Protein AF-A0A8S0GU22-F1 (afdb_monomer_lite)

Sequence (116 aa):
MGAVASEPFSLVVSDVNMPGMDGHQLLGLLRARQPQLPVLLMTAHGAVERAVEAMRQGAADYLVKPFEPRALLDLVARHALGSLGVGEDEGLWPSNQPALSCWSWRRGWPAAIPRC

Foldseek 3Di:
DDDPDDDDAQEAEEEQDDPPDGLLNVLLVCCVVPVLHAYEYEYQDDDVVVQVVSVVSPHPHYYYPPDDPVVVVVSCCPRRVPDDPPDDDDDDPPPDDPPPPDPDDDDDDDDDDDDD

Structure (mmCIF, N/CA/C/O backbone):
data_AF-A0A8S0GU22-F1
#
_entry.id   AF-A0A8S0GU22-F1
#
loop_
_atom_site.group_PDB
_atom_site.id
_atom_site.type_symbol
_atom_site.label_atom_id
_atom_site.label_alt_id
_atom_site.label_comp_id
_atom_site.label_asym_id
_atom_site.label_entity_id
_atom_site.label_seq_id
_atom_site.pdbx_PDB_ins_code
_atom_site.Cartn_x
_atom_site.Cartn_y
_atom_site.Cartn_z
_atom_site.occupancy
_atom_site.B_iso_or_equiv
_atom_site.auth_seq_id
_atom_site.auth_comp_id
_atom_site.auth_asym_id
_atom_site.auth_atom_id
_atom_site.pdbx_PDB_model_num
ATOM 1 N N . MET A 1 1 ? 8.725 8.703 13.580 1.00 39.19 1 MET A N 1
ATOM 2 C CA . MET A 1 1 ? 7.379 8.119 13.791 1.00 39.19 1 MET A CA 1
ATOM 3 C C . MET A 1 1 ? 6.385 9.235 14.103 1.00 39.19 1 MET A C 1
ATOM 5 O O . MET A 1 1 ? 6.143 9.502 15.270 1.00 39.19 1 MET A O 1
ATOM 9 N N . GLY A 1 2 ? 5.839 9.929 13.103 1.00 48.09 2 GLY A N 1
ATOM 10 C CA . GLY A 1 2 ? 4.910 11.033 13.371 1.00 48.09 2 GLY A CA 1
ATOM 11 C C . GLY A 1 2 ? 4.126 11.427 12.128 1.00 48.09 2 GLY A C 1
ATOM 12 O O . GLY A 1 2 ? 4.686 12.075 11.258 1.00 48.09 2 GLY A O 1
ATOM 13 N N . ALA A 1 3 ? 2.876 10.965 12.053 1.00 51.62 3 ALA A N 1
ATOM 14 C CA . ALA A 1 3 ? 1.800 11.466 11.182 1.00 51.62 3 ALA A CA 1
ATOM 15 C C . ALA A 1 3 ? 0.481 10.706 11.444 1.00 51.62 3 ALA A C 1
ATOM 17 O O . ALA A 1 3 ? -0.595 11.250 11.240 1.00 51.62 3 ALA A O 1
ATOM 18 N N . VAL A 1 4 ? 0.544 9.463 11.946 1.00 51.78 4 VAL A N 1
ATOM 19 C CA . VAL A 1 4 ? -0.641 8.626 12.231 1.00 51.78 4 VAL A CA 1
ATOM 20 C C . VAL A 1 4 ? -1.171 8.883 13.648 1.00 51.78 4 VAL A C 1
ATOM 22 O O . VAL A 1 4 ? -1.130 7.987 14.488 1.00 51.78 4 VAL A O 1
ATOM 25 N N . ALA A 1 5 ? -1.561 10.117 13.981 1.00 53.12 5 ALA A N 1
ATOM 26 C CA . ALA A 1 5 ? -1.982 10.423 15.358 1.00 53.12 5 ALA A CA 1
ATOM 27 C C . ALA A 1 5 ? -3.227 11.307 15.523 1.00 53.12 5 ALA A C 1
ATOM 29 O O . ALA A 1 5 ? -3.657 11.466 16.662 1.00 53.12 5 ALA A O 1
ATOM 30 N N . SER A 1 6 ? -3.839 11.836 14.457 1.00 52.22 6 SER A N 1
ATOM 31 C CA . SER A 1 6 ? -4.894 12.851 14.651 1.00 52.22 6 SER A CA 1
ATOM 32 C C . SER A 1 6 ? -6.168 12.670 13.830 1.00 52.22 6 SER A C 1
ATOM 34 O O . SER A 1 6 ? -7.167 13.290 14.176 1.00 52.22 6 SER A O 1
ATOM 36 N N . GLU A 1 7 ? -6.179 11.830 12.793 1.00 57.03 7 GLU A N 1
ATOM 37 C CA . GLU A 1 7 ? -7.371 11.614 11.964 1.00 57.03 7 GLU A CA 1
ATOM 38 C C . GLU A 1 7 ? -7.575 10.123 11.665 1.00 57.03 7 GLU A C 1
ATOM 40 O O . GLU A 1 7 ? -6.592 9.388 11.525 1.00 57.03 7 GLU A O 1
ATOM 45 N N . PRO A 1 8 ? -8.832 9.643 11.606 1.00 66.38 8 PRO A N 1
ATOM 46 C CA . PRO A 1 8 ? -9.117 8.279 11.191 1.00 66.38 8 PRO A CA 1
ATOM 47 C C . PRO A 1 8 ? -8.734 8.117 9.717 1.00 66.38 8 PRO A C 1
ATOM 49 O O . PRO A 1 8 ? -9.305 8.756 8.837 1.00 66.38 8 PRO A O 1
ATOM 52 N N . PHE A 1 9 ? -7.753 7.262 9.445 1.00 76.62 9 PHE A N 1
ATOM 53 C CA . PHE A 1 9 ? -7.368 6.925 8.079 1.00 76.62 9 PHE A CA 1
ATOM 54 C C . PHE A 1 9 ? -8.305 5.844 7.538 1.00 76.62 9 PHE A C 1
ATOM 56 O O . PHE A 1 9 ? -8.585 4.868 8.229 1.00 76.62 9 PHE A O 1
ATOM 63 N N . SER A 1 10 ? -8.763 5.995 6.296 1.00 83.25 10 SER A N 1
ATOM 64 C CA . SER A 1 10 ? -9.585 4.977 5.622 1.00 83.25 10 SER A CA 1
ATOM 65 C C . SER A 1 10 ? -8.746 3.944 4.871 1.00 83.25 10 SER A C 1
ATOM 67 O O . SER A 1 10 ? -9.207 2.833 4.646 1.00 83.25 10 SER A O 1
ATOM 69 N N . LEU A 1 11 ? -7.521 4.299 4.472 1.00 87.31 11 LEU A N 1
ATOM 70 C CA . LEU A 1 11 ? -6.606 3.442 3.721 1.00 87.31 11 LEU A CA 1
ATOM 71 C C . LEU A 1 11 ? -5.172 3.939 3.895 1.00 87.31 11 LEU A C 1
ATOM 73 O O . LEU A 1 11 ? -4.918 5.143 3.851 1.00 87.31 11 LEU A O 1
ATOM 77 N N . VAL A 1 12 ? -4.229 3.011 4.039 1.00 88.81 12 VAL A N 1
ATOM 78 C CA . VAL A 1 12 ? -2.795 3.308 3.981 1.00 88.81 12 VAL A CA 1
ATOM 79 C C . VAL A 1 12 ? -2.230 2.758 2.688 1.00 88.81 12 VAL A C 1
ATOM 81 O O . VAL A 1 12 ? -2.400 1.583 2.387 1.00 88.81 12 VAL A O 1
ATOM 84 N N . VAL A 1 13 ? -1.516 3.600 1.950 1.00 90.06 13 VAL A N 1
ATOM 85 C CA . VAL A 1 13 ? -0.780 3.200 0.753 1.00 90.06 13 VAL A CA 1
ATOM 86 C C . VAL A 1 13 ? 0.706 3.403 1.027 1.00 90.06 13 VAL A C 1
ATOM 88 O O . VAL A 1 13 ? 1.114 4.509 1.382 1.00 90.06 13 VAL A O 1
ATOM 91 N N . SER A 1 14 ? 1.518 2.352 0.912 1.00 90.19 14 SER A N 1
ATOM 92 C CA . SER A 1 14 ? 2.940 2.402 1.280 1.00 90.19 14 SER A CA 1
ATOM 93 C C . SER A 1 14 ? 3.821 1.659 0.284 1.00 90.19 14 SER A C 1
ATOM 95 O O . SER A 1 14 ? 3.436 0.610 -0.228 1.00 90.19 14 SER A O 1
ATOM 97 N N . ASP A 1 15 ? 5.010 2.203 0.010 1.00 89.62 15 ASP A N 1
ATOM 98 C CA . ASP A 1 15 ? 6.027 1.486 -0.755 1.00 89.62 15 ASP A CA 1
ATOM 99 C C . ASP A 1 15 ? 6.668 0.382 0.103 1.00 89.62 15 ASP A C 1
ATOM 101 O O . ASP A 1 15 ? 6.909 0.569 1.293 1.00 89.62 15 ASP A O 1
ATOM 105 N N . VAL A 1 16 ? 6.959 -0.768 -0.495 1.00 86.38 16 VAL A N 1
ATOM 106 C CA . VAL A 1 16 ? 7.728 -1.846 0.136 1.00 86.38 16 VAL A CA 1
ATOM 107 C C . VAL A 1 16 ? 9.184 -1.412 0.300 1.00 86.38 16 VAL A C 1
ATOM 109 O O . VAL A 1 16 ? 9.771 -1.556 1.371 1.00 86.38 16 VAL A O 1
ATOM 112 N N . ASN A 1 17 ? 9.759 -0.807 -0.737 1.00 82.19 17 ASN A N 1
ATOM 113 C CA . ASN A 1 17 ? 11.154 -0.397 -0.758 1.00 82.19 17 ASN A CA 1
ATOM 114 C C . ASN A 1 17 ? 11.294 1.031 -0.218 1.00 82.19 17 ASN A C 1
ATOM 116 O O . ASN A 1 17 ? 11.482 1.988 -0.969 1.00 82.19 17 ASN A O 1
ATOM 120 N N . MET A 1 18 ? 11.225 1.172 1.106 1.00 83.19 18 MET A N 1
ATOM 121 C CA . MET A 1 18 ? 11.478 2.431 1.809 1.00 83.19 18 MET A CA 1
ATOM 122 C C . MET A 1 18 ? 12.829 2.395 2.549 1.00 83.19 18 MET A C 1
ATOM 124 O O . MET A 1 18 ? 13.160 1.394 3.188 1.00 83.19 18 MET A O 1
ATOM 128 N N . PRO A 1 19 ? 13.626 3.481 2.517 1.00 73.06 19 PRO A N 1
ATOM 129 C CA . PRO A 1 19 ? 14.824 3.577 3.341 1.00 73.06 19 PRO A CA 1
ATOM 130 C C . PRO A 1 19 ? 14.445 3.647 4.828 1.00 73.06 19 PRO A C 1
ATOM 132 O O . PRO A 1 19 ? 13.635 4.473 5.246 1.00 73.06 19 PRO A O 1
ATOM 135 N N . GLY A 1 20 ? 15.056 2.784 5.640 1.00 82.38 20 GLY A N 1
ATOM 136 C CA . GLY A 1 20 ? 14.870 2.737 7.093 1.00 82.38 20 GLY A CA 1
ATOM 137 C C . GLY A 1 20 ? 13.882 1.669 7.567 1.00 82.38 20 GLY A C 1
ATOM 138 O O . GLY A 1 20 ? 14.282 0.791 8.325 1.00 82.38 20 GLY A O 1
ATOM 139 N N . MET A 1 21 ? 12.618 1.724 7.139 1.00 78.88 21 MET A N 1
ATOM 140 C CA . MET A 1 21 ? 11.578 0.760 7.534 1.00 78.88 21 MET A CA 1
ATOM 141 C C . MET A 1 21 ? 10.912 0.167 6.296 1.00 78.88 21 MET A C 1
ATOM 143 O O . MET A 1 21 ? 10.391 0.916 5.486 1.00 78.88 21 MET A O 1
ATOM 147 N N . ASP A 1 22 ? 10.896 -1.161 6.181 1.00 85.38 22 ASP A N 1
ATOM 148 C CA . ASP A 1 22 ? 10.221 -1.881 5.091 1.00 85.38 22 ASP A CA 1
ATOM 149 C C . ASP A 1 22 ? 8.689 -1.732 5.207 1.00 85.38 22 ASP A C 1
ATOM 151 O O . ASP A 1 22 ? 8.134 -1.777 6.311 1.00 85.38 22 ASP A O 1
ATOM 155 N N . GLY A 1 23 ? 7.989 -1.604 4.077 1.00 84.25 23 GLY A N 1
ATOM 156 C CA . GLY A 1 23 ? 6.524 -1.608 4.022 1.00 84.25 23 GLY A CA 1
ATOM 157 C C . GLY A 1 23 ? 5.895 -2.849 4.674 1.00 84.25 23 GLY A C 1
ATOM 1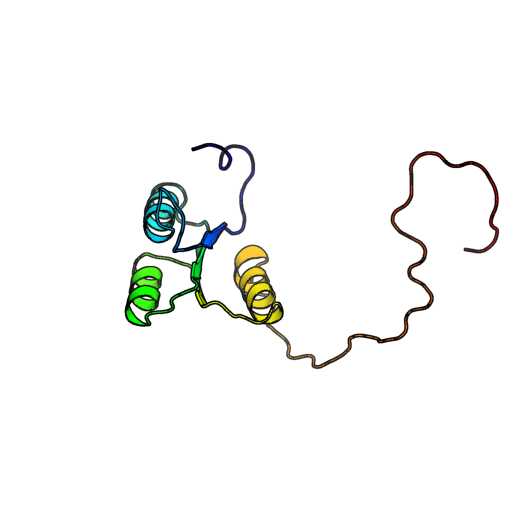58 O O . GLY A 1 23 ? 4.836 -2.745 5.293 1.00 84.25 23 GLY A O 1
ATOM 159 N N . HIS A 1 24 ? 6.573 -4.004 4.656 1.00 87.50 24 HIS A N 1
ATOM 160 C CA . HIS A 1 24 ? 6.121 -5.193 5.399 1.00 87.50 24 HIS A CA 1
ATOM 161 C C . HIS A 1 24 ? 6.202 -5.017 6.926 1.00 87.50 24 HIS A C 1
ATOM 163 O O . HIS A 1 24 ? 5.323 -5.468 7.661 1.00 87.50 24 HIS A O 1
ATOM 169 N N . GLN A 1 25 ? 7.227 -4.325 7.432 1.00 88.56 25 GLN A N 1
ATOM 170 C CA . GLN A 1 25 ? 7.319 -4.014 8.863 1.00 88.56 25 GLN A CA 1
ATOM 171 C C . GLN A 1 25 ? 6.248 -2.999 9.268 1.00 88.56 25 GLN A C 1
ATOM 173 O O . GLN A 1 25 ? 5.622 -3.149 10.319 1.00 88.56 25 GLN A O 1
ATOM 178 N N . LEU A 1 26 ? 5.992 -2.000 8.415 1.00 88.94 26 LEU A N 1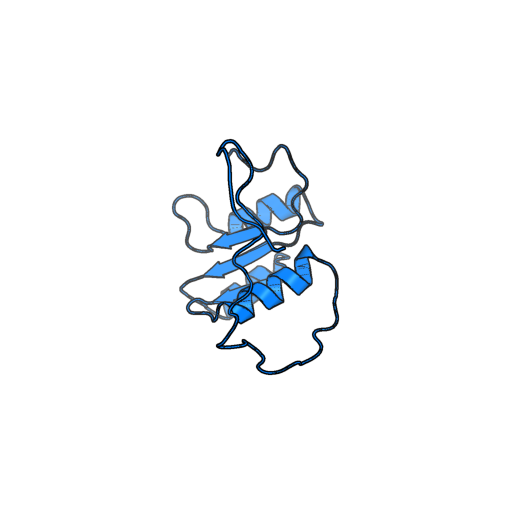
ATOM 179 C CA . LEU A 1 26 ? 4.899 -1.052 8.617 1.00 88.94 26 LEU A CA 1
ATOM 180 C C . LEU A 1 26 ? 3.547 -1.772 8.682 1.00 88.94 26 LEU A C 1
ATOM 182 O O . LEU A 1 26 ? 2.760 -1.489 9.586 1.00 88.94 26 LEU A O 1
ATOM 186 N N . LEU A 1 27 ? 3.302 -2.728 7.779 1.00 90.56 27 LEU A N 1
ATOM 187 C CA . LEU A 1 27 ? 2.108 -3.569 7.807 1.00 90.56 27 LEU A CA 1
ATOM 188 C C . LEU A 1 27 ? 1.965 -4.257 9.167 1.00 90.56 27 LEU A C 1
ATOM 190 O O . LEU A 1 27 ? 0.935 -4.091 9.812 1.00 90.56 27 LEU A O 1
ATOM 194 N N . GLY A 1 28 ? 3.000 -4.949 9.650 1.00 89.62 28 GLY A N 1
ATOM 195 C CA . GLY A 1 28 ? 2.963 -5.616 10.957 1.00 89.62 28 GLY A CA 1
ATOM 196 C C . GLY A 1 28 ? 2.623 -4.667 12.116 1.00 89.62 28 GLY A C 1
ATOM 197 O O . GLY A 1 28 ? 1.785 -4.986 12.963 1.00 89.62 28 GLY A O 1
ATOM 198 N N . LEU A 1 29 ? 3.204 -3.463 12.125 1.00 88.81 29 LEU A N 1
ATOM 199 C CA . LEU A 1 29 ? 2.918 -2.441 13.139 1.00 88.81 29 LEU A CA 1
ATOM 200 C C . LEU A 1 29 ? 1.473 -1.928 13.067 1.00 88.81 29 LEU A C 1
ATOM 202 O O . LEU A 1 29 ? 0.828 -1.755 14.104 1.00 88.81 29 LEU A O 1
ATOM 206 N N . LEU A 1 30 ? 0.959 -1.687 11.859 1.00 88.38 30 LEU A N 1
ATOM 207 C CA . LEU A 1 30 ? -0.419 -1.246 11.650 1.00 88.38 30 LEU A CA 1
ATOM 208 C C . LEU A 1 30 ? -1.410 -2.350 12.000 1.00 88.38 30 LEU A C 1
ATOM 210 O O . LEU A 1 30 ? -2.397 -2.074 12.670 1.00 88.38 30 LEU A O 1
ATOM 214 N N . ARG A 1 31 ? -1.116 -3.606 11.658 1.00 87.62 31 ARG A N 1
ATOM 215 C CA . ARG A 1 31 ? -1.939 -4.759 12.030 1.00 87.62 31 ARG A CA 1
ATOM 216 C C . ARG A 1 31 ? -2.056 -4.940 13.538 1.00 87.62 31 ARG A C 1
ATOM 218 O O . ARG A 1 31 ? -3.141 -5.259 14.015 1.00 87.62 31 ARG A O 1
ATOM 225 N N . ALA A 1 32 ? -0.975 -4.703 14.281 1.00 87.25 32 ALA A N 1
ATOM 226 C CA . ALA A 1 32 ? -0.976 -4.788 15.740 1.00 87.25 32 ALA A CA 1
ATOM 227 C C . ALA A 1 32 ? -1.743 -3.634 16.414 1.00 87.25 32 ALA A C 1
ATOM 229 O O . ALA A 1 32 ? -2.317 -3.824 17.483 1.00 87.25 32 ALA A O 1
ATOM 230 N N . ARG A 1 33 ? -1.750 -2.434 15.813 1.00 86.56 33 ARG A N 1
ATOM 231 C CA . ARG A 1 33 ? -2.374 -1.232 16.401 1.00 86.56 33 ARG A CA 1
ATOM 232 C C . ARG A 1 33 ? -3.802 -0.975 15.925 1.00 86.56 33 ARG A C 1
ATOM 234 O O . ARG A 1 33 ? -4.633 -0.541 16.712 1.00 86.56 33 ARG A O 1
ATOM 241 N N . GLN A 1 34 ? -4.069 -1.187 14.641 1.00 84.62 34 GLN A N 1
ATOM 242 C CA . GLN A 1 34 ? -5.334 -0.894 13.965 1.00 84.62 34 GLN A CA 1
ATOM 243 C C . GLN A 1 34 ? -5.697 -2.043 13.007 1.00 84.62 34 GLN A C 1
ATOM 245 O O . GLN A 1 34 ? -5.509 -1.942 11.795 1.00 84.62 34 GLN A O 1
ATOM 250 N N . PRO A 1 35 ? -6.273 -3.143 13.527 1.00 83.31 35 PRO A N 1
ATOM 251 C CA . PRO A 1 35 ? -6.590 -4.334 12.744 1.00 83.31 35 PRO A CA 1
ATOM 252 C C . PRO A 1 35 ? -7.682 -4.143 11.677 1.00 83.31 35 PRO A C 1
ATOM 254 O O . PRO A 1 35 ? -7.981 -5.071 10.928 1.00 83.31 35 PRO A O 1
ATOM 257 N N . GLN A 1 36 ? -8.340 -2.993 11.619 1.00 83.69 36 GLN A N 1
ATOM 258 C CA . GLN A 1 36 ? -9.387 -2.726 10.628 1.00 83.69 36 GLN A CA 1
ATOM 259 C C . GLN A 1 36 ? -8.926 -1.788 9.513 1.00 83.69 36 GLN A C 1
ATOM 261 O O . GLN A 1 36 ? -9.650 -1.609 8.543 1.00 83.69 36 GLN A O 1
ATOM 266 N N . LEU A 1 37 ? -7.724 -1.218 9.626 1.00 85.56 37 LEU A N 1
ATOM 267 C CA . LEU A 1 37 ? -7.183 -0.301 8.634 1.00 85.56 37 LEU A CA 1
ATOM 268 C C . LEU A 1 37 ? -6.643 -1.096 7.433 1.00 85.56 37 LEU A C 1
ATOM 270 O O . LEU A 1 37 ? -5.693 -1.869 7.614 1.00 85.56 37 LEU A O 1
ATOM 274 N N . PRO A 1 38 ? -7.209 -0.941 6.221 1.00 89.56 38 PRO A N 1
ATOM 275 C CA . PRO A 1 38 ? -6.659 -1.584 5.040 1.00 89.56 38 PRO A CA 1
ATOM 276 C C . PRO A 1 38 ? -5.309 -0.959 4.678 1.00 89.56 38 PRO A C 1
ATOM 278 O O . PRO A 1 38 ? -5.113 0.259 4.749 1.00 89.56 38 PRO A O 1
ATOM 281 N N . VAL A 1 39 ? -4.365 -1.815 4.289 1.00 91.25 39 VAL A N 1
ATOM 282 C CA . VAL A 1 39 ? -3.009 -1.424 3.891 1.00 91.25 39 VAL A CA 1
ATOM 283 C C . VAL A 1 39 ? -2.735 -1.964 2.494 1.00 91.25 39 VAL A C 1
ATOM 285 O O . VAL A 1 39 ? -2.687 -3.177 2.294 1.00 91.25 39 VAL A O 1
ATOM 288 N N . LEU A 1 40 ? -2.551 -1.059 1.540 1.00 91.94 40 LEU A N 1
ATOM 289 C CA . LEU A 1 40 ? -2.138 -1.334 0.170 1.00 91.94 40 LEU A CA 1
ATOM 290 C C . LEU A 1 40 ? -0.621 -1.159 0.064 1.00 91.94 40 LEU A C 1
ATOM 292 O O . LEU A 1 40 ? -0.096 -0.059 0.265 1.00 91.94 40 LEU A O 1
ATOM 296 N N . LEU A 1 41 ? 0.087 -2.234 -0.273 1.00 91.62 41 LEU A N 1
ATOM 297 C CA . LEU A 1 41 ? 1.530 -2.183 -0.505 1.00 91.62 41 LEU A CA 1
ATOM 298 C C . LEU A 1 41 ? 1.824 -2.000 -1.991 1.00 91.62 41 LEU A C 1
ATOM 300 O O . LEU A 1 41 ? 1.207 -2.651 -2.829 1.00 91.62 41 LEU A O 1
ATOM 304 N N . MET A 1 42 ? 2.791 -1.145 -2.323 1.00 91.00 42 MET A N 1
ATOM 305 C CA . MET A 1 42 ? 3.297 -0.981 -3.685 1.00 91.00 42 MET A CA 1
ATOM 306 C C . MET A 1 42 ? 4.801 -1.227 -3.767 1.00 91.00 42 MET A C 1
ATOM 308 O O . MET A 1 42 ? 5.530 -0.851 -2.865 1.00 91.00 42 MET A O 1
ATOM 312 N N . THR A 1 43 ? 5.304 -1.841 -4.834 1.00 86.69 43 THR A N 1
ATOM 313 C CA . THR A 1 43 ? 6.744 -2.149 -4.966 1.00 86.69 43 THR A CA 1
ATOM 314 C C . THR A 1 43 ? 7.238 -1.940 -6.388 1.00 86.69 43 THR A C 1
ATOM 316 O O . THR A 1 43 ? 6.475 -2.115 -7.327 1.00 86.69 43 THR A O 1
ATOM 319 N N . ALA A 1 44 ? 8.522 -1.631 -6.574 1.00 84.50 44 ALA A N 1
ATOM 320 C CA . ALA A 1 44 ? 9.181 -1.693 -7.886 1.00 84.50 44 ALA A CA 1
ATOM 321 C C . ALA A 1 44 ? 9.666 -3.105 -8.267 1.00 84.50 44 ALA A C 1
ATOM 323 O O . ALA A 1 44 ? 10.005 -3.346 -9.421 1.00 84.50 44 ALA A O 1
ATOM 324 N N . HIS A 1 45 ? 9.720 -4.035 -7.310 1.00 75.19 45 HIS A N 1
ATOM 325 C CA . HIS A 1 45 ? 10.174 -5.407 -7.528 1.00 75.19 45 HIS A CA 1
ATOM 326 C C . HIS A 1 45 ? 9.114 -6.376 -7.000 1.00 75.19 45 HIS A C 1
ATOM 328 O O . HIS A 1 45 ? 9.042 -6.662 -5.803 1.00 75.19 45 HIS A O 1
ATOM 334 N N . GLY A 1 46 ? 8.237 -6.821 -7.899 1.00 68.00 46 GLY A N 1
ATOM 335 C CA . GLY A 1 46 ? 7.147 -7.737 -7.585 1.00 68.00 46 GLY A CA 1
ATOM 336 C C . GLY A 1 46 ? 7.598 -9.188 -7.657 1.00 68.00 46 GLY A C 1
ATOM 337 O O . GLY A 1 46 ? 7.500 -9.803 -8.712 1.00 68.00 46 GLY A O 1
ATOM 338 N N . ALA A 1 47 ? 8.074 -9.744 -6.545 1.00 77.00 47 ALA A N 1
ATOM 339 C CA . ALA A 1 47 ? 8.167 -11.195 -6.402 1.00 77.00 47 ALA A CA 1
ATOM 340 C C . ALA A 1 47 ? 6.803 -11.731 -5.946 1.00 77.00 47 ALA A C 1
ATOM 342 O O . ALA A 1 47 ? 6.246 -11.236 -4.960 1.00 77.00 47 ALA A O 1
ATOM 343 N N . VAL A 1 48 ? 6.266 -12.731 -6.649 1.00 78.69 48 VAL A N 1
ATOM 344 C CA . VAL A 1 48 ? 4.949 -13.327 -6.355 1.00 78.69 48 VAL A CA 1
ATOM 345 C C . VAL A 1 48 ? 4.904 -13.837 -4.916 1.00 78.69 48 VAL A C 1
ATOM 347 O O . VAL A 1 48 ? 3.937 -13.606 -4.196 1.00 78.69 48 VAL A O 1
ATOM 350 N N . GLU A 1 49 ? 5.991 -14.444 -4.456 1.00 83.62 49 GLU A N 1
ATOM 351 C CA . GLU A 1 49 ? 6.143 -14.978 -3.107 1.00 83.62 49 GLU A CA 1
ATOM 352 C C . GLU A 1 49 ? 6.002 -13.880 -2.047 1.00 83.62 49 GLU A C 1
ATOM 354 O O . GLU A 1 49 ? 5.352 -14.085 -1.022 1.00 83.62 49 GLU A O 1
ATOM 359 N N . ARG A 1 50 ? 6.550 -12.684 -2.305 1.00 83.00 50 ARG A N 1
ATOM 360 C CA . ARG A 1 50 ? 6.442 -11.540 -1.385 1.00 83.00 50 ARG A CA 1
ATOM 361 C C . ARG A 1 50 ? 5.036 -10.957 -1.357 1.00 83.00 50 ARG A C 1
ATOM 363 O O . ARG A 1 50 ? 4.587 -10.530 -0.296 1.00 83.00 50 ARG A O 1
ATOM 370 N N . ALA A 1 51 ? 4.343 -10.952 -2.494 1.00 83.25 51 ALA A N 1
ATOM 371 C CA . ALA A 1 51 ? 2.946 -10.539 -2.558 1.00 83.25 51 ALA A CA 1
ATOM 372 C C . ALA A 1 51 ? 2.055 -11.505 -1.760 1.00 83.25 51 ALA A C 1
ATOM 374 O O . ALA A 1 51 ? 1.251 -11.069 -0.939 1.00 83.25 51 ALA A O 1
ATOM 375 N N . VAL A 1 52 ? 2.256 -12.817 -1.927 1.00 86.69 52 VAL A N 1
ATOM 376 C CA . VAL A 1 52 ? 1.543 -13.852 -1.160 1.00 86.69 52 VAL A CA 1
ATOM 377 C C . VAL A 1 52 ? 1.806 -13.707 0.337 1.00 86.69 52 VAL A C 1
ATOM 379 O O . VAL A 1 52 ? 0.874 -13.774 1.136 1.00 86.69 52 VAL A O 1
ATOM 382 N N . GLU A 1 53 ? 3.057 -13.473 0.727 1.00 87.69 53 GLU A N 1
ATOM 383 C CA . GLU A 1 53 ? 3.417 -13.274 2.129 1.00 87.69 53 GLU A CA 1
ATOM 384 C C . GLU A 1 53 ? 2.778 -12.004 2.713 1.00 87.69 53 GLU A C 1
ATOM 386 O O . GLU A 1 53 ? 2.215 -12.047 3.804 1.00 87.69 53 GLU A O 1
ATOM 391 N N . ALA A 1 54 ? 2.758 -10.892 1.971 1.00 87.88 54 ALA A N 1
ATOM 392 C CA . ALA A 1 54 ? 2.048 -9.681 2.388 1.00 87.88 54 ALA A CA 1
ATOM 393 C C . ALA A 1 54 ? 0.549 -9.932 2.616 1.00 87.88 54 ALA A C 1
ATOM 395 O O . ALA A 1 54 ? -0.006 -9.480 3.619 1.00 87.88 54 ALA A O 1
ATOM 396 N N . MET A 1 55 ? -0.102 -10.677 1.719 1.00 89.88 55 MET A N 1
ATOM 397 C CA . MET A 1 55 ? -1.515 -11.037 1.871 1.00 89.88 55 MET A CA 1
ATOM 398 C C . MET A 1 55 ? -1.745 -11.900 3.116 1.00 89.88 55 MET A C 1
ATOM 400 O O . MET A 1 55 ? -2.666 -11.640 3.888 1.00 89.88 55 MET A O 1
ATOM 404 N N . ARG A 1 56 ? -0.869 -12.881 3.377 1.00 89.44 56 ARG A N 1
ATOM 405 C CA . ARG A 1 56 ? -0.918 -13.709 4.598 1.00 89.44 56 ARG A CA 1
ATOM 406 C C . ARG A 1 56 ? -0.741 -12.889 5.873 1.00 89.44 56 ARG A C 1
ATOM 408 O O . ARG A 1 56 ? -1.357 -13.199 6.889 1.00 89.44 56 ARG A O 1
ATOM 415 N N . GLN A 1 57 ? 0.064 -11.834 5.811 1.00 87.38 57 GLN A N 1
ATOM 416 C CA . GLN A 1 57 ? 0.278 -10.888 6.908 1.00 87.38 57 GLN A CA 1
ATOM 417 C C . GLN A 1 57 ? -0.878 -9.887 7.082 1.00 87.38 57 GLN A C 1
ATOM 419 O O . GLN A 1 57 ? -0.863 -9.093 8.023 1.00 87.38 57 GLN A O 1
ATOM 424 N N . GLY A 1 58 ? -1.900 -9.930 6.221 1.00 87.44 58 GLY A N 1
ATOM 425 C CA . GLY A 1 58 ? -3.100 -9.102 6.326 1.00 87.44 58 GLY A CA 1
ATOM 426 C C . GLY A 1 58 ? -3.011 -7.764 5.595 1.00 87.44 58 GLY A C 1
ATOM 427 O O . GLY A 1 58 ? -3.699 -6.819 5.986 1.00 87.44 58 GLY A O 1
ATOM 428 N N . ALA A 1 59 ? -2.166 -7.653 4.565 1.00 90.19 59 ALA A N 1
ATOM 429 C CA . ALA A 1 59 ? -2.291 -6.564 3.602 1.00 90.19 59 ALA A CA 1
ATOM 430 C C . ALA A 1 59 ? -3.621 -6.688 2.846 1.00 90.19 59 ALA A C 1
ATOM 432 O O . ALA A 1 59 ? -4.090 -7.791 2.573 1.00 90.19 59 ALA A O 1
ATOM 433 N N . ALA A 1 60 ? -4.219 -5.545 2.521 1.00 89.25 60 ALA A N 1
ATOM 434 C CA . ALA A 1 60 ? -5.479 -5.484 1.792 1.00 89.25 60 ALA A CA 1
ATOM 435 C C . ALA A 1 60 ? -5.278 -5.768 0.299 1.00 89.25 60 ALA A C 1
ATOM 437 O O . ALA A 1 60 ? -6.100 -6.445 -0.304 1.00 89.25 60 ALA A O 1
ATOM 438 N N . ASP A 1 61 ? -4.182 -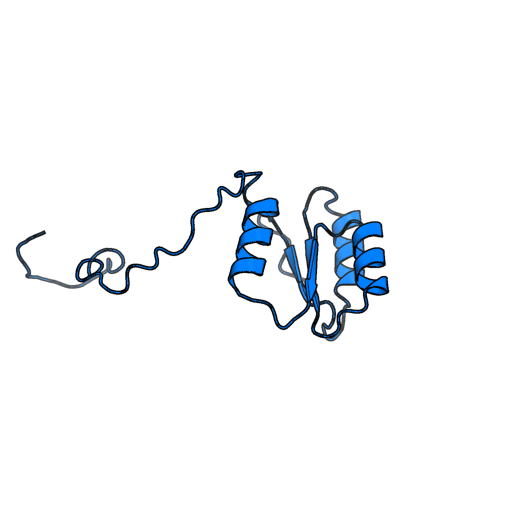5.261 -0.274 1.00 90.50 61 ASP A N 1
ATOM 439 C CA . ASP A 1 61 ? -3.794 -5.514 -1.660 1.00 90.50 61 ASP A CA 1
ATOM 440 C C . ASP A 1 61 ? -2.294 -5.258 -1.883 1.00 90.50 61 ASP A C 1
ATOM 442 O O . ASP A 1 61 ? -1.604 -4.664 -1.041 1.00 90.50 61 ASP A O 1
ATOM 446 N N . TYR A 1 62 ? -1.783 -5.719 -3.028 1.00 90.00 62 TYR A N 1
ATOM 447 C CA . TYR A 1 62 ? -0.387 -5.572 -3.442 1.00 90.00 62 TYR A CA 1
ATOM 448 C C . TYR A 1 62 ? -0.300 -5.099 -4.897 1.00 90.00 62 TYR A C 1
ATOM 450 O O . TYR A 1 62 ? -0.830 -5.748 -5.796 1.00 90.00 62 TYR A O 1
ATOM 458 N N . LEU A 1 63 ? 0.394 -3.988 -5.143 1.00 89.31 63 LEU A N 1
ATOM 459 C CA . LEU A 1 63 ? 0.491 -3.351 -6.456 1.00 89.31 63 LEU A CA 1
ATOM 460 C C . LEU A 1 63 ? 1.948 -3.255 -6.927 1.00 89.31 63 LEU A C 1
ATOM 462 O O . LEU A 1 63 ? 2.794 -2.616 -6.304 1.00 89.31 63 LEU A O 1
ATOM 466 N N . VAL A 1 64 ? 2.258 -3.861 -8.068 1.00 90.19 64 VAL A N 1
ATOM 467 C CA . VAL A 1 64 ? 3.609 -3.816 -8.644 1.00 90.19 64 VAL A CA 1
ATOM 468 C C . VAL A 1 64 ? 3.728 -2.621 -9.589 1.00 90.19 64 VAL A C 1
ATOM 470 O O . VAL A 1 64 ? 2.856 -2.385 -10.419 1.00 90.19 64 VAL A O 1
ATOM 473 N N . LYS A 1 65 ? 4.808 -1.853 -9.460 1.00 86.38 65 LYS A N 1
ATOM 474 C CA . LYS A 1 65 ? 5.199 -0.782 -10.378 1.00 86.38 65 LYS A CA 1
ATOM 475 C C . LYS A 1 65 ? 5.984 -1.381 -11.556 1.00 86.38 65 LYS A C 1
ATOM 477 O O . LYS A 1 65 ? 6.808 -2.266 -11.327 1.00 86.38 65 LYS A O 1
ATOM 482 N N . PRO A 1 66 ? 5.821 -0.849 -12.777 1.00 88.69 66 PRO A N 1
ATOM 483 C CA . PRO A 1 66 ? 4.911 0.235 -13.153 1.00 88.69 66 PRO A CA 1
ATOM 484 C C . PRO A 1 66 ? 3.452 -0.245 -13.236 1.00 88.69 66 PRO A C 1
ATOM 486 O O . PRO A 1 66 ? 3.186 -1.349 -13.696 1.00 88.69 66 PRO A O 1
ATOM 489 N N . PHE A 1 67 ? 2.514 0.602 -12.812 1.00 84.94 67 PHE A N 1
ATOM 490 C CA . PHE A 1 67 ? 1.076 0.346 -12.897 1.00 84.94 67 PHE A CA 1
ATOM 491 C C . PHE A 1 67 ? 0.370 1.507 -13.591 1.00 84.94 67 PHE A C 1
ATOM 493 O O . PHE A 1 67 ? 0.851 2.643 -13.578 1.00 84.94 67 PHE A O 1
ATOM 500 N N . GLU A 1 68 ? -0.799 1.236 -14.161 1.00 88.56 68 GLU A N 1
ATOM 501 C CA . GLU A 1 68 ? -1.656 2.288 -14.693 1.00 88.56 68 GLU A CA 1
ATOM 502 C C . GLU A 1 68 ? -2.351 3.045 -13.553 1.00 88.56 68 GLU A C 1
ATOM 504 O O . GLU A 1 68 ? -2.813 2.414 -12.597 1.00 88.56 68 GLU A O 1
ATOM 509 N N . PRO A 1 69 ? -2.506 4.381 -13.640 1.00 87.25 69 PRO A N 1
ATOM 510 C CA . PRO A 1 69 ? -3.203 5.162 -12.617 1.00 87.25 69 PRO A CA 1
ATOM 511 C C . PRO A 1 69 ? -4.599 4.622 -12.284 1.00 87.25 69 PRO A C 1
ATOM 513 O O . PRO A 1 69 ? -5.013 4.665 -11.126 1.00 87.25 69 PRO A O 1
ATOM 516 N N . ARG A 1 70 ? -5.297 4.058 -13.280 1.00 86.69 70 ARG A N 1
ATOM 517 C CA . ARG A 1 70 ? -6.617 3.444 -13.100 1.00 86.69 70 ARG A CA 1
ATOM 518 C C . ARG A 1 70 ? -6.585 2.270 -12.121 1.00 86.69 70 ARG A C 1
ATOM 520 O O . ARG A 1 70 ? -7.422 2.219 -11.231 1.00 86.69 70 ARG A O 1
ATOM 527 N N . ALA A 1 71 ? -5.570 1.408 -12.198 1.00 87.69 71 ALA A N 1
ATOM 528 C CA . ALA A 1 71 ? -5.435 0.270 -11.292 1.00 87.69 71 ALA A CA 1
ATOM 529 C C . ALA A 1 71 ? -5.322 0.712 -9.824 1.00 87.69 71 ALA A C 1
ATOM 531 O O . ALA A 1 71 ? -5.935 0.111 -8.945 1.00 87.69 71 ALA A O 1
ATOM 532 N N . LEU A 1 72 ? -4.584 1.794 -9.548 1.00 88.06 72 LEU A N 1
ATOM 533 C CA . LEU A 1 72 ? -4.498 2.349 -8.196 1.00 88.06 72 LEU A CA 1
ATOM 534 C C . LEU A 1 72 ? -5.844 2.921 -7.735 1.00 88.06 72 LEU A C 1
ATOM 536 O O . LEU A 1 72 ? -6.256 2.666 -6.606 1.00 88.06 72 LEU A O 1
ATOM 540 N N . LEU A 1 73 ? -6.531 3.675 -8.598 1.00 88.38 73 LEU A N 1
ATOM 541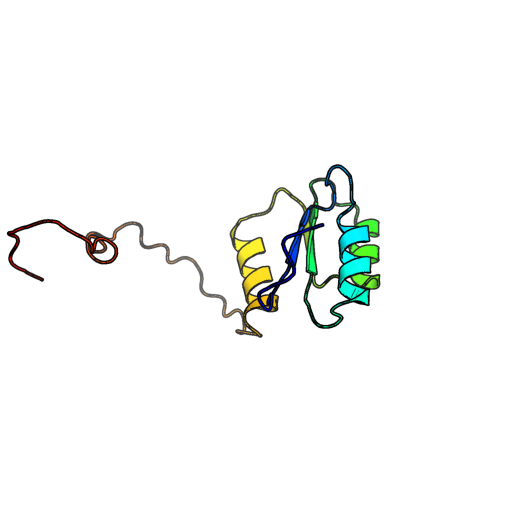 C CA . LEU A 1 73 ? -7.841 4.248 -8.280 1.00 88.38 73 LEU A CA 1
ATOM 542 C C . LEU A 1 73 ? -8.874 3.162 -7.969 1.00 88.38 73 LEU A C 1
ATOM 544 O O . LEU A 1 73 ? -9.609 3.298 -6.995 1.00 88.38 73 LEU A O 1
ATOM 548 N N . ASP A 1 74 ? -8.876 2.064 -8.723 1.00 88.31 74 ASP A N 1
ATOM 549 C CA . ASP A 1 74 ? -9.792 0.947 -8.496 1.00 88.31 74 ASP A CA 1
ATOM 550 C C . ASP A 1 74 ? -9.541 0.267 -7.143 1.00 88.31 74 ASP A C 1
ATOM 552 O O . ASP A 1 74 ? -10.483 -0.163 -6.479 1.00 88.31 74 ASP A O 1
ATOM 556 N N . LEU A 1 75 ? -8.278 0.156 -6.718 1.00 89.38 75 LEU A N 1
ATOM 557 C CA . LEU A 1 75 ? -7.913 -0.404 -5.412 1.00 89.38 75 LEU A CA 1
ATOM 558 C C . LEU A 1 75 ? -8.310 0.537 -4.272 1.00 89.38 75 LEU A C 1
ATOM 560 O O . LEU A 1 75 ? -8.867 0.104 -3.264 1.00 89.38 75 LEU A O 1
ATOM 564 N N . VAL A 1 76 ? -8.077 1.839 -4.444 1.00 88.19 76 VAL A N 1
ATOM 565 C CA . VAL A 1 76 ? -8.490 2.849 -3.466 1.00 88.19 76 VAL A CA 1
ATOM 566 C C . VAL A 1 76 ? -10.011 2.879 -3.337 1.00 88.19 76 VAL A C 1
ATOM 568 O O . VAL A 1 76 ? -10.519 2.865 -2.220 1.00 88.19 76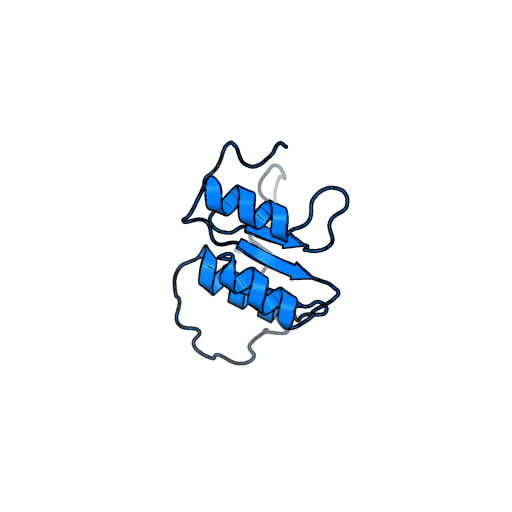 VAL A O 1
ATOM 571 N N . ALA A 1 77 ? -10.748 2.861 -4.448 1.00 86.81 77 ALA A N 1
ATOM 572 C CA . ALA A 1 77 ? -12.207 2.842 -4.433 1.00 86.81 77 ALA A CA 1
ATOM 573 C C . ALA A 1 77 ? -12.752 1.599 -3.715 1.00 86.81 77 ALA A C 1
ATOM 575 O O . ALA A 1 77 ? -13.661 1.712 -2.893 1.00 86.81 77 ALA A O 1
ATOM 576 N N . ARG A 1 78 ? -12.148 0.429 -3.960 1.00 86.12 78 ARG A N 1
ATOM 577 C CA . ARG A 1 78 ? -12.524 -0.829 -3.301 1.00 86.12 78 ARG A CA 1
ATOM 578 C C . ARG A 1 78 ? -12.341 -0.791 -1.783 1.00 86.12 78 ARG A C 1
ATOM 580 O O . ARG A 1 78 ? -13.226 -1.255 -1.068 1.00 86.12 78 ARG A O 1
ATOM 587 N N . HIS A 1 79 ? -11.228 -0.240 -1.297 1.00 85.25 79 HIS A N 1
ATOM 588 C CA . HIS A 1 79 ? -10.855 -0.338 0.123 1.00 85.25 79 HIS A CA 1
ATOM 589 C C . HIS A 1 79 ? -11.178 0.889 0.971 1.00 85.25 79 HIS A C 1
ATOM 591 O O . HIS A 1 79 ? -11.448 0.742 2.158 1.00 85.25 79 HIS A O 1
ATOM 597 N N . ALA A 1 80 ? -11.152 2.093 0.399 1.00 79.81 80 ALA A N 1
ATOM 598 C CA . ALA A 1 80 ? -11.352 3.335 1.149 1.00 79.81 80 ALA A CA 1
ATOM 599 C C . ALA A 1 80 ? -12.813 3.806 1.165 1.00 79.81 80 ALA A C 1
ATOM 601 O O . ALA A 1 80 ? -13.219 4.472 2.115 1.00 79.81 80 ALA A O 1
ATOM 602 N N . LEU A 1 81 ? -13.591 3.498 0.119 1.00 69.38 81 LEU A N 1
ATOM 603 C CA . LEU A 1 81 ? -14.947 4.038 -0.060 1.00 69.38 81 LEU A CA 1
ATOM 604 C C . LEU A 1 81 ? -16.064 3.039 0.273 1.00 69.38 81 LEU A C 1
ATOM 606 O O . LEU A 1 81 ? -17.213 3.450 0.406 1.00 69.38 81 LEU A O 1
ATOM 610 N N . GLY A 1 82 ? -15.733 1.758 0.466 1.00 54.66 82 GLY A N 1
ATOM 611 C CA . GLY A 1 82 ? -16.715 0.688 0.629 1.00 54.66 82 GLY A CA 1
ATOM 612 C C . GLY A 1 82 ? -17.380 0.351 -0.707 1.00 54.66 82 GLY A C 1
ATOM 613 O O . GLY A 1 82 ? -17.884 1.226 -1.399 1.00 54.66 82 GLY A O 1
ATOM 614 N N . SER A 1 83 ? -17.333 -0.929 -1.077 1.00 42.44 83 SER A N 1
ATOM 615 C CA . SER A 1 83 ? -17.904 -1.562 -2.273 1.00 42.44 83 SER A CA 1
ATOM 616 C C . SER A 1 83 ? -18.923 -0.726 -3.071 1.00 42.44 83 SER A C 1
ATOM 618 O O . SER A 1 83 ? -20.131 -0.900 -2.925 1.00 42.44 83 SER A O 1
ATOM 620 N N . LEU A 1 84 ? -18.450 0.105 -4.002 1.00 43.00 84 LEU A N 1
ATOM 621 C CA . LEU A 1 84 ? -19.207 0.344 -5.223 1.00 43.00 84 LEU A CA 1
ATOM 622 C C . LEU A 1 84 ? -18.855 -0.816 -6.143 1.00 43.00 84 LEU A C 1
ATOM 624 O O . LEU A 1 84 ? -17.682 -1.030 -6.451 1.00 43.00 84 LEU A O 1
ATOM 628 N N . GLY A 1 85 ? -19.857 -1.606 -6.527 1.00 37.84 85 GLY A N 1
ATOM 629 C CA . GLY A 1 85 ? -19.704 -2.521 -7.647 1.00 37.84 85 GLY A CA 1
ATOM 630 C C . GLY A 1 85 ? -19.070 -1.746 -8.797 1.00 37.84 85 GLY A C 1
ATOM 631 O O . GLY A 1 85 ? -19.599 -0.712 -9.203 1.00 37.84 85 GLY A O 1
ATOM 632 N N . VAL A 1 86 ? -17.900 -2.200 -9.248 1.00 40.56 86 VAL A N 1
ATOM 633 C CA . VAL A 1 86 ? -17.259 -1.674 -10.449 1.00 40.56 86 VAL A CA 1
ATOM 634 C C . VAL A 1 86 ? -18.168 -2.082 -11.601 1.00 40.56 86 VAL A C 1
ATOM 636 O O . VAL A 1 86 ? -18.061 -3.183 -12.128 1.00 40.56 86 VAL A O 1
ATOM 639 N N . GLY A 1 87 ? -19.141 -1.226 -11.906 1.00 37.44 87 GLY A N 1
ATOM 640 C CA . GLY A 1 87 ? -19.799 -1.225 -13.195 1.00 37.44 87 GLY A CA 1
ATOM 641 C C . GLY A 1 87 ? -18.746 -0.831 -14.213 1.00 37.44 87 GLY A C 1
ATOM 642 O O . GLY A 1 87 ? -18.144 0.240 -14.114 1.00 37.44 87 GLY A O 1
ATOM 643 N N . GLU A 1 88 ? -18.466 -1.748 -15.126 1.00 46.78 88 GLU A N 1
ATOM 644 C CA . GLU A 1 88 ? -17.795 -1.451 -16.378 1.00 46.78 88 GLU A CA 1
ATOM 645 C C . GLU A 1 88 ? -18.556 -0.313 -17.060 1.00 46.78 88 GLU A C 1
ATOM 647 O O . GLU A 1 88 ? -19.664 -0.514 -17.536 1.00 46.78 88 GLU A O 1
ATOM 652 N N . ASP A 1 89 ? -17.966 0.878 -17.094 1.00 38.81 89 ASP A N 1
ATOM 653 C CA . ASP A 1 89 ? -18.266 1.852 -18.131 1.00 38.81 89 ASP A CA 1
ATOM 654 C C . ASP A 1 89 ? -16.938 2.306 -18.742 1.00 38.81 89 ASP A C 1
ATOM 656 O O . ASP A 1 89 ? -16.053 2.908 -18.117 1.00 38.81 89 ASP A O 1
ATOM 660 N N . GLU A 1 90 ? -16.782 1.868 -19.985 1.00 38.94 90 GLU A N 1
ATOM 661 C CA . GLU A 1 90 ? -15.766 2.245 -20.945 1.00 38.94 90 GLU A CA 1
ATOM 662 C C . GLU A 1 90 ? -15.706 3.765 -21.149 1.00 38.94 90 GLU A C 1
ATOM 664 O O . GLU A 1 90 ? -16.709 4.470 -21.124 1.00 38.94 90 GLU A O 1
ATOM 669 N N . GLY A 1 91 ? -14.491 4.249 -21.411 1.00 42.72 91 GLY A N 1
ATOM 670 C CA . GLY A 1 91 ? -14.201 5.401 -22.265 1.00 42.72 91 GLY A CA 1
ATOM 671 C C . GLY A 1 91 ? -15.261 6.495 -22.415 1.00 42.72 91 GLY A C 1
ATOM 672 O O . GLY A 1 91 ? -15.896 6.602 -23.458 1.00 42.72 91 GLY A O 1
ATOM 673 N N . LEU A 1 92 ? -15.313 7.433 -21.470 1.00 44.91 92 LEU A N 1
ATOM 674 C CA . LEU A 1 92 ? -15.803 8.779 -21.765 1.00 44.91 92 LEU A CA 1
ATOM 675 C C . LEU A 1 92 ? -14.968 9.824 -21.026 1.00 44.91 92 LEU A C 1
ATOM 677 O O . LEU A 1 92 ? -15.408 10.469 -20.081 1.00 44.91 92 LEU A O 1
ATOM 681 N N . TRP A 1 93 ? -13.726 9.997 -21.477 1.00 39.66 93 TRP A N 1
ATOM 682 C CA . TRP A 1 93 ? -13.025 11.264 -21.299 1.00 39.66 93 TRP A CA 1
ATOM 683 C C . TRP A 1 93 ? -13.524 12.220 -22.395 1.00 39.66 93 TRP A C 1
ATOM 685 O O . TRP A 1 93 ? -13.167 12.023 -23.562 1.00 39.66 93 TRP A O 1
ATOM 695 N N . PRO A 1 94 ? -14.361 13.235 -22.100 1.00 36.22 94 PRO A N 1
ATOM 696 C CA . PRO A 1 94 ? -14.768 14.186 -23.120 1.00 36.22 94 PRO A CA 1
ATOM 697 C C . PRO A 1 94 ? -13.568 15.076 -23.450 1.00 36.22 94 PRO A C 1
ATOM 699 O O . PRO A 1 94 ? -13.223 15.995 -22.710 1.00 36.22 94 PRO A O 1
ATOM 702 N N . SER A 1 95 ? -12.948 14.828 -24.605 1.00 52.97 95 SER A N 1
ATOM 703 C CA . SER A 1 95 ? -11.852 15.631 -25.169 1.00 52.97 95 SER A CA 1
ATOM 704 C C . SER A 1 95 ? -12.270 17.062 -25.576 1.00 52.97 95 SER A C 1
ATOM 706 O O . SER A 1 95 ? -11.539 17.732 -26.303 1.00 52.97 95 SER A O 1
ATOM 708 N N . ASN A 1 96 ? -13.431 17.561 -25.145 1.00 56.50 96 ASN A N 1
ATOM 709 C CA . ASN A 1 96 ? -13.862 18.926 -25.427 1.00 56.50 96 ASN A CA 1
ATOM 710 C C . ASN A 1 96 ? -14.866 19.427 -24.373 1.00 56.50 96 ASN A C 1
ATOM 712 O O . ASN A 1 96 ? -16.057 19.138 -24.466 1.00 56.50 96 ASN A O 1
ATOM 716 N N . GLN A 1 97 ? -14.394 20.190 -23.381 1.00 53.38 97 GLN A N 1
ATOM 717 C CA . GLN A 1 97 ? -15.256 20.940 -22.457 1.00 53.38 97 GLN A CA 1
ATOM 718 C C . GLN A 1 97 ? -14.864 22.427 -22.424 1.00 53.38 97 GLN A C 1
ATOM 720 O O . GLN A 1 97 ? -14.013 22.825 -21.626 1.00 53.38 97 GLN A O 1
ATOM 725 N N . PRO A 1 98 ? -15.509 23.285 -23.233 1.00 44.59 98 PRO A N 1
ATOM 726 C CA . PRO A 1 98 ? -15.458 24.730 -23.075 1.00 44.59 98 PRO A CA 1
ATOM 727 C C . PRO A 1 98 ? -16.525 25.180 -22.059 1.00 44.59 98 PRO A C 1
ATOM 729 O O . PRO A 1 98 ? -17.471 25.854 -22.440 1.00 44.59 98 PRO A O 1
ATOM 732 N N . ALA A 1 99 ? -16.442 24.763 -20.786 1.00 48.97 99 ALA A N 1
ATOM 733 C CA . ALA A 1 99 ? -17.373 25.243 -19.741 1.00 48.97 99 ALA A CA 1
ATOM 734 C C . ALA A 1 99 ? -16.975 24.947 -18.276 1.00 48.97 99 ALA A C 1
ATOM 736 O O . ALA A 1 99 ? -17.825 25.022 -17.394 1.00 48.97 99 ALA A O 1
ATOM 737 N N . LEU A 1 100 ? -15.711 24.637 -17.967 1.00 44.72 100 LEU A N 1
ATOM 738 C CA . LEU A 1 100 ? -15.248 24.487 -16.571 1.00 44.72 100 LEU A CA 1
ATOM 739 C C . LEU A 1 100 ? -14.449 25.711 -16.082 1.00 44.72 100 LEU A C 1
ATOM 741 O O . LEU A 1 100 ? -13.610 25.615 -15.193 1.00 44.72 100 LEU A O 1
ATOM 745 N N . SER A 1 101 ? -14.721 26.890 -16.653 1.00 50.50 101 SER A N 1
ATOM 746 C CA . SER A 1 101 ? -14.107 28.176 -16.279 1.00 50.50 101 SER A CA 1
ATOM 747 C C . SER A 1 101 ? -14.731 28.833 -15.041 1.00 50.50 101 SER A C 1
ATOM 749 O O . SER A 1 101 ? -14.486 30.003 -14.758 1.00 50.50 101 SER A O 1
ATOM 751 N N . CYS A 1 102 ? -15.550 28.114 -14.286 1.00 48.69 102 CYS A N 1
ATOM 752 C CA . CYS A 1 102 ? -16.070 28.541 -12.995 1.00 48.69 102 CYS A CA 1
ATOM 753 C C . CYS A 1 102 ? -15.891 27.373 -12.031 1.00 48.69 102 CYS A C 1
ATOM 755 O O . CYS A 1 102 ? -15.986 26.235 -12.463 1.00 48.69 102 CYS A O 1
ATOM 757 N N . TRP A 1 103 ? -15.689 27.651 -10.744 1.00 38.50 103 TRP A N 1
ATOM 758 C CA . TRP A 1 103 ? -15.446 26.684 -9.656 1.00 38.50 103 TRP A CA 1
ATOM 759 C C . TRP A 1 103 ? -13.974 26.373 -9.339 1.00 38.50 103 TRP A C 1
ATOM 761 O O . TRP A 1 103 ? -13.563 25.223 -9.313 1.00 38.50 103 TRP A O 1
ATOM 771 N N . SER A 1 104 ? -13.196 27.420 -9.012 1.00 49.97 104 SER A N 1
ATOM 772 C CA . SER A 1 104 ? -12.328 27.458 -7.805 1.00 49.97 104 SER A CA 1
ATOM 773 C C . SER A 1 104 ? -11.504 28.766 -7.703 1.00 49.97 104 SER A C 1
ATOM 775 O O . SER A 1 104 ? -10.292 28.747 -7.510 1.00 49.97 104 SER A O 1
ATOM 777 N N . TRP A 1 105 ? -12.135 29.938 -7.817 1.00 40.47 105 TRP A N 1
ATOM 778 C CA . TRP A 1 105 ? -11.498 31.222 -7.474 1.00 40.47 105 TRP A CA 1
ATOM 779 C C . TRP A 1 105 ? -12.462 32.059 -6.632 1.00 40.47 105 TRP A C 1
ATOM 781 O O . TRP A 1 105 ? -13.342 32.738 -7.152 1.00 40.47 105 TRP A O 1
ATOM 791 N N . ARG A 1 106 ? -12.329 31.995 -5.303 1.00 42.62 106 ARG A N 1
ATOM 792 C CA . ARG A 1 106 ? -13.024 32.909 -4.386 1.00 42.62 106 ARG A CA 1
ATOM 793 C C . ARG A 1 106 ? -12.098 33.279 -3.226 1.00 42.62 106 ARG A C 1
ATOM 795 O O . ARG A 1 106 ? -12.058 32.568 -2.231 1.00 42.62 106 ARG A O 1
ATOM 802 N N . ARG A 1 107 ? -11.364 34.389 -3.379 1.00 40.53 107 ARG A N 1
ATOM 803 C CA . ARG A 1 107 ? -10.983 35.365 -2.333 1.00 40.53 107 ARG A CA 1
ATOM 804 C C . ARG A 1 107 ? -10.269 36.560 -3.001 1.00 40.53 107 ARG A C 1
ATOM 806 O O . ARG A 1 107 ? -9.072 36.509 -3.233 1.00 40.53 107 ARG A O 1
ATOM 813 N N . GLY A 1 108 ? -11.024 37.626 -3.296 1.00 47.09 108 GLY A N 1
ATOM 814 C CA . GLY A 1 108 ? -10.477 38.988 -3.422 1.00 47.09 108 GLY A CA 1
ATOM 815 C C . GLY A 1 108 ? -10.156 39.549 -4.815 1.00 47.09 108 GLY A C 1
ATOM 816 O O . GLY A 1 108 ? -9.046 40.033 -4.999 1.00 47.09 108 GLY A O 1
ATOM 817 N N . TRP A 1 109 ? -11.107 39.607 -5.759 1.00 38.81 109 TRP A N 1
ATOM 818 C CA . TRP A 1 109 ? -10.936 40.460 -6.951 1.00 38.81 109 TRP 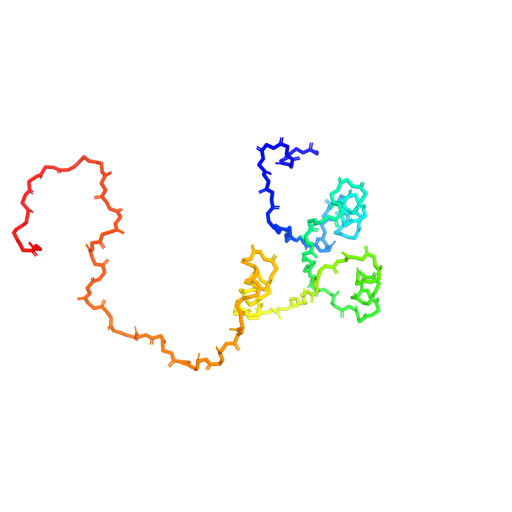A CA 1
ATOM 819 C C . TRP A 1 109 ? -12.205 41.262 -7.291 1.00 38.81 109 TRP A C 1
ATOM 821 O O . TRP A 1 109 ? -13.297 40.689 -7.228 1.00 38.81 109 TRP A O 1
ATOM 831 N N . PRO A 1 110 ? -12.102 42.577 -7.587 1.00 40.88 110 PRO A N 1
ATOM 832 C CA . PRO A 1 110 ? -13.251 43.427 -7.840 1.00 40.88 110 PRO A CA 1
ATOM 833 C C . PRO A 1 110 ? -13.629 43.445 -9.326 1.00 40.88 110 PRO A C 1
ATOM 835 O O . PRO A 1 110 ? -12.776 43.562 -10.195 1.00 40.88 110 PRO A O 1
ATOM 838 N N . ALA A 1 111 ? -14.944 43.455 -9.538 1.00 49.28 111 ALA A N 1
ATOM 839 C CA . ALA A 1 111 ? -15.664 43.960 -10.703 1.00 49.28 111 ALA A CA 1
ATOM 840 C C . ALA A 1 111 ? -15.527 43.235 -12.060 1.00 49.28 111 ALA A C 1
ATOM 842 O O . ALA A 1 111 ? -14.454 43.054 -12.619 1.00 49.28 111 ALA A O 1
ATOM 843 N N . ALA A 1 112 ? -16.723 43.009 -12.616 1.00 46.16 112 ALA A N 1
ATOM 844 C CA . ALA A 1 112 ? -17.074 42.773 -14.013 1.00 46.16 112 ALA A CA 1
ATOM 845 C C . ALA A 1 112 ? -16.783 41.380 -14.594 1.00 46.16 112 ALA A C 1
ATOM 847 O O . ALA A 1 112 ? -15.664 41.090 -14.984 1.00 46.16 112 ALA A O 1
ATOM 848 N N . ILE A 1 113 ? -17.850 40.582 -14.748 1.00 48.91 113 ILE A N 1
ATOM 849 C CA . ILE A 1 113 ? -18.310 39.999 -16.027 1.00 48.91 113 ILE A CA 1
ATOM 850 C C . ILE A 1 113 ? -19.799 39.603 -15.858 1.00 48.91 113 ILE A C 1
ATOM 852 O O . ILE A 1 113 ? -20.139 38.962 -14.862 1.00 48.91 113 ILE A O 1
ATOM 856 N N . PRO A 1 114 ? -20.704 39.973 -16.787 1.00 53.53 114 PRO A N 1
ATOM 857 C CA . PRO A 1 114 ? -22.073 39.468 -16.827 1.00 53.53 114 PRO A CA 1
ATOM 858 C C . PRO A 1 114 ? -22.147 38.127 -17.580 1.00 53.53 114 PRO A C 1
ATOM 860 O O . PRO A 1 114 ? -21.423 37.926 -18.554 1.00 53.53 114 PRO A O 1
ATOM 863 N N . ARG A 1 115 ? -23.101 37.277 -17.166 1.00 52.47 115 ARG A N 1
ATOM 864 C CA . ARG A 1 115 ? -23.459 35.934 -17.681 1.00 52.47 115 ARG A CA 1
ATOM 865 C C . ARG A 1 115 ? -22.602 34.767 -17.185 1.00 52.47 115 ARG A C 1
ATOM 867 O O . ARG A 1 115 ? -21.869 34.128 -17.935 1.00 52.47 115 ARG A O 1
ATOM 874 N N . CYS A 1 116 ? -22.827 34.444 -15.915 1.00 39.56 116 CYS A N 1
ATOM 875 C CA . CYS A 1 116 ? -23.488 33.178 -15.585 1.00 39.56 116 CYS A CA 1
ATOM 876 C C . CYS A 1 116 ? -24.967 33.467 -15.307 1.00 39.56 116 CYS A C 1
ATOM 878 O O . CYS A 1 116 ? -25.242 34.605 -14.855 1.00 39.56 116 CYS A O 1
#

Radius of gyration: 20.2 Å; chains: 1; bounding box: 38×59×42 Å

pLDDT: mean 71.26, std 19.92, range [36.22, 91.94]

Secondary structure (DSSP, 8-state):
--STTSS--S-EEEESS-SSS-HHHHHHHHHHH-TTS-EEEEESS--HHHHHHHHHTT-SEEEESS--HHHHHHHHHHHHS-------------S--TT--SSS--S---------